Protein AF-A0A383DK89-F1 (afdb_monomer)

Organism: NCBI:txid408172

Mean predicted aligned error: 8.81 Å

pLDDT: mean 83.55, std 10.89, range [47.34, 92.56]

Radius of gyration: 19.08 Å; Cα contacts (8 Å, |Δi|>4): 39; chains: 1; bounding box: 23×20×63 Å

Sequence (75 aa):
LISLESWNHSMNGNKILVNTTQPEKDMAEIISQITSKGSTIENICIYRSSLEDVFMKLTGKSLQESKLMESSINV

Secondary structure (DSSP, 8-state):
----TTSEEEEETTEEEEE-S-HHHHHHHHHHHHHHTT------------HHHHHHHHHSS-HHHHHHHHHTT--

Structure (mmCIF, N/CA/C/O backbone):
data_AF-A0A383DK89-F1
#
_entry.id   AF-A0A383DK89-F1
#
loop_
_atom_site.group_PDB
_atom_site.id
_atom_site.type_symbol
_atom_site.label_atom_id
_atom_site.label_alt_id
_atom_site.label_comp_id
_atom_site.label_asym_id
_atom_site.label_entity_id
_atom_site.label_seq_id
_atom_site.pdbx_PDB_ins_code
_atom_site.Cartn_x
_atom_site.Cartn_y
_atom_site.Cartn_z
_atom_site.occupancy
_atom_site.B_iso_or_equiv
_atom_site.auth_seq_id
_atom_site.auth_comp_id
_atom_site.auth_asym_id
_atom_site.auth_atom_id
_atom_site.pdbx_PDB_model_num
ATOM 1 N N . LEU A 1 1 ? 3.599 5.027 19.836 1.00 52.66 1 LEU A N 1
ATOM 2 C CA . LEU A 1 1 ? 4.173 4.715 18.506 1.00 52.66 1 LEU A CA 1
ATOM 3 C C . LEU A 1 1 ? 3.459 3.490 17.958 1.00 52.66 1 LEU A C 1
ATOM 5 O O . LEU A 1 1 ? 3.387 2.481 18.650 1.00 52.66 1 LEU A O 1
ATOM 9 N N . ILE A 1 2 ? 2.853 3.598 16.778 1.00 61.75 2 ILE A N 1
ATOM 10 C CA . ILE A 1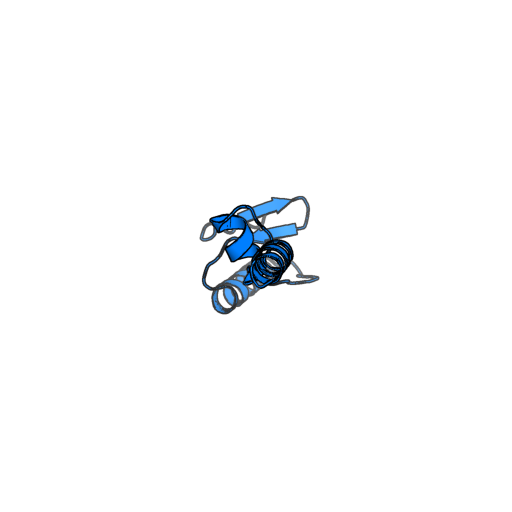 2 ? 2.163 2.476 16.135 1.00 61.75 2 ILE A CA 1
ATOM 11 C C . ILE A 1 2 ? 3.248 1.571 15.540 1.00 61.75 2 ILE A C 1
ATOM 13 O O . ILE A 1 2 ? 3.803 1.893 14.498 1.00 61.75 2 ILE A O 1
ATOM 17 N N . SER A 1 3 ? 3.586 0.478 16.228 1.00 63.16 3 SER A N 1
ATOM 18 C CA . SER A 1 3 ? 4.463 -0.564 15.674 1.00 63.16 3 SER A CA 1
ATOM 19 C C . SER A 1 3 ? 3.646 -1.479 14.752 1.00 63.16 3 SER A C 1
ATOM 21 O O . SER A 1 3 ? 2.634 -2.026 15.202 1.00 63.16 3 SER A O 1
ATOM 23 N N . LEU A 1 4 ? 4.046 -1.583 13.481 1.00 74.50 4 LEU A N 1
ATOM 24 C CA . LEU A 1 4 ? 3.494 -2.473 12.446 1.00 74.50 4 LEU A CA 1
ATOM 25 C C . LEU A 1 4 ? 4.524 -3.573 12.130 1.00 74.50 4 LEU A C 1
ATOM 27 O O . LEU A 1 4 ? 5.065 -3.639 11.029 1.00 74.50 4 LEU A O 1
ATOM 31 N N . GLU A 1 5 ? 4.852 -4.396 13.126 1.00 69.75 5 GLU A N 1
ATOM 32 C CA . GLU A 1 5 ? 6.002 -5.324 13.097 1.00 69.75 5 GLU A CA 1
ATOM 33 C C . GLU A 1 5 ? 5.925 -6.378 11.987 1.00 69.75 5 GLU A C 1
ATOM 35 O O . GLU A 1 5 ? 6.952 -6.869 11.526 1.00 69.75 5 GLU A O 1
ATOM 40 N N . SER A 1 6 ? 4.717 -6.694 11.517 1.00 80.50 6 SER A N 1
ATOM 41 C CA . SER A 1 6 ? 4.484 -7.672 10.452 1.00 80.50 6 SER A CA 1
ATOM 42 C C . SER A 1 6 ? 4.748 -7.132 9.045 1.00 80.50 6 SER A C 1
ATOM 44 O O . SER A 1 6 ? 4.805 -7.923 8.105 1.00 80.50 6 SER A O 1
ATOM 46 N N . TRP A 1 7 ? 4.929 -5.817 8.876 1.00 86.81 7 TRP A N 1
ATOM 47 C CA . TRP A 1 7 ? 5.099 -5.208 7.560 1.00 86.81 7 TRP A CA 1
ATOM 48 C C . TRP A 1 7 ? 6.372 -4.385 7.453 1.00 86.81 7 TRP A C 1
ATOM 50 O O . TRP A 1 7 ? 6.747 -3.627 8.351 1.00 86.81 7 TRP A O 1
ATOM 60 N N . ASN A 1 8 ? 6.994 -4.463 6.277 1.00 86.56 8 ASN A N 1
ATOM 61 C CA . ASN A 1 8 ? 8.020 -3.511 5.890 1.00 86.56 8 ASN A CA 1
ATOM 62 C C . ASN A 1 8 ? 7.352 -2.150 5.662 1.00 86.56 8 ASN A C 1
ATOM 64 O O . ASN A 1 8 ? 6.654 -1.944 4.664 1.00 86.56 8 ASN A O 1
ATOM 68 N N . HIS A 1 9 ? 7.546 -1.244 6.614 1.00 87.81 9 HIS A N 1
ATOM 69 C CA . HIS A 1 9 ? 6.953 0.078 6.595 1.00 87.81 9 HIS A CA 1
ATOM 70 C C . HIS A 1 9 ? 7.993 1.155 6.886 1.00 87.81 9 HIS A C 1
ATOM 72 O O . HIS A 1 9 ? 8.980 0.931 7.586 1.00 87.81 9 HIS A O 1
ATOM 78 N N . SER A 1 10 ? 7.742 2.350 6.367 1.00 88.31 10 SER A N 1
ATOM 79 C CA . SER A 1 10 ? 8.456 3.560 6.749 1.00 88.31 10 SER A CA 1
ATOM 80 C C . SER A 1 10 ? 7.472 4.570 7.323 1.00 88.31 10 SER A C 1
ATOM 82 O O . SER A 1 10 ? 6.325 4.680 6.884 1.00 88.31 10 SER A O 1
ATOM 84 N N . MET A 1 11 ? 7.911 5.293 8.349 1.00 86.56 11 MET A N 1
ATOM 85 C CA . MET A 1 11 ? 7.119 6.335 8.991 1.00 86.56 11 MET A CA 1
ATOM 86 C C . MET A 1 11 ? 7.742 7.688 8.666 1.00 86.56 11 MET A C 1
ATOM 88 O O . MET A 1 11 ? 8.940 7.890 8.855 1.00 86.56 11 MET A O 1
ATOM 92 N N . ASN A 1 12 ? 6.929 8.606 8.154 1.00 85.50 12 ASN A N 1
ATOM 93 C CA . ASN A 1 12 ? 7.349 9.957 7.811 1.00 85.50 12 ASN A CA 1
ATOM 94 C C . ASN A 1 12 ? 6.355 10.946 8.437 1.00 85.50 12 ASN A C 1
ATOM 96 O O . ASN A 1 12 ? 5.288 11.227 7.884 1.00 85.50 12 ASN A O 1
ATOM 100 N N . GLY A 1 13 ? 6.663 11.391 9.660 1.00 85.75 13 GLY A N 1
ATOM 101 C CA . GLY A 1 13 ? 5.739 12.157 10.499 1.00 85.75 13 GLY A CA 1
ATOM 102 C C . GLY A 1 13 ? 4.474 11.355 10.825 1.00 85.75 13 GLY A C 1
ATOM 103 O O . GLY A 1 13 ? 4.556 10.274 11.402 1.00 85.75 13 GLY A O 1
ATOM 104 N N . ASN A 1 14 ? 3.313 11.867 10.408 1.00 86.50 14 ASN A N 1
ATOM 105 C CA . ASN A 1 14 ? 2.007 11.221 10.614 1.00 86.50 14 ASN A CA 1
ATOM 106 C C . ASN A 1 14 ? 1.606 10.270 9.473 1.00 86.50 14 ASN A C 1
ATOM 108 O O . ASN A 1 14 ? 0.487 9.762 9.461 1.00 8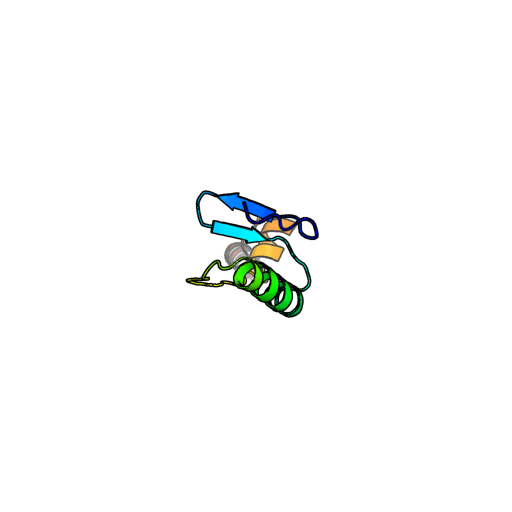6.50 14 ASN A O 1
ATOM 112 N N . LYS A 1 15 ? 2.485 10.046 8.489 1.00 89.06 15 LYS A N 1
ATOM 113 C CA . LYS A 1 15 ? 2.228 9.136 7.369 1.00 89.06 15 LYS A CA 1
ATOM 114 C C . LYS A 1 15 ? 2.985 7.835 7.561 1.00 89.06 15 LYS A C 1
ATOM 116 O O . LYS A 1 15 ? 4.163 7.837 7.917 1.00 89.06 15 LYS A O 1
ATOM 121 N N . ILE A 1 16 ? 2.306 6.735 7.268 1.00 89.50 16 ILE A N 1
ATOM 122 C CA . ILE A 1 16 ? 2.882 5.396 7.251 1.00 89.50 16 ILE A CA 1
ATOM 123 C C . ILE A 1 16 ? 2.819 4.903 5.809 1.00 89.50 16 ILE A C 1
ATOM 125 O O . ILE A 1 16 ? 1.742 4.856 5.218 1.00 89.50 16 ILE A O 1
ATOM 129 N N . LEU A 1 17 ? 3.971 4.555 5.245 1.00 90.94 17 LEU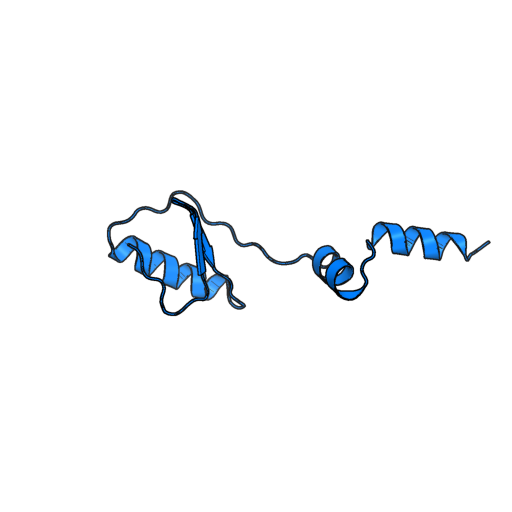 A N 1
ATOM 130 C CA . LEU A 1 17 ? 4.066 3.884 3.957 1.00 90.94 17 LEU A CA 1
ATOM 131 C C . LEU A 1 17 ? 4.328 2.404 4.214 1.00 90.94 17 LEU A C 1
ATOM 133 O O . LEU A 1 17 ? 5.294 2.069 4.893 1.00 90.94 17 LEU A O 1
ATOM 137 N N . VAL A 1 18 ? 3.488 1.531 3.666 1.00 90.81 18 VAL A N 1
ATOM 138 C CA . VAL A 1 18 ? 3.611 0.080 3.830 1.00 90.81 18 VAL A CA 1
ATOM 139 C C . VAL A 1 18 ? 3.860 -0.568 2.476 1.00 90.81 18 VAL A C 1
ATOM 141 O O . VAL A 1 18 ? 3.087 -0.373 1.541 1.00 90.81 18 VAL A O 1
ATOM 144 N N . ASN A 1 19 ? 4.931 -1.355 2.381 1.00 90.19 19 ASN A N 1
ATOM 145 C CA . ASN A 1 19 ? 5.220 -2.167 1.206 1.00 90.19 19 ASN A CA 1
ATOM 146 C C . ASN A 1 19 ? 4.544 -3.533 1.363 1.00 90.19 19 ASN A C 1
ATOM 148 O O . ASN A 1 19 ? 4.868 -4.285 2.282 1.00 90.19 19 ASN A O 1
ATOM 152 N N . THR A 1 20 ? 3.621 -3.864 0.461 1.00 90.38 20 THR A N 1
ATOM 153 C CA . THR A 1 20 ? 2.879 -5.131 0.484 1.00 90.38 20 THR A CA 1
ATOM 154 C C . THR A 1 20 ? 2.573 -5.637 -0.926 1.00 90.38 20 THR A C 1
ATOM 156 O O . THR A 1 20 ? 2.455 -4.860 -1.872 1.00 90.38 20 THR A O 1
ATOM 159 N N . THR A 1 21 ? 2.439 -6.957 -1.059 1.00 89.50 21 THR A N 1
ATOM 160 C CA . THR A 1 21 ? 1.940 -7.640 -2.260 1.00 89.50 21 THR A CA 1
ATOM 161 C C . THR A 1 21 ? 0.440 -7.953 -2.194 1.00 89.50 21 THR A C 1
ATOM 163 O O . THR A 1 21 ? -0.135 -8.341 -3.208 1.00 89.50 21 THR A O 1
ATOM 166 N N . GL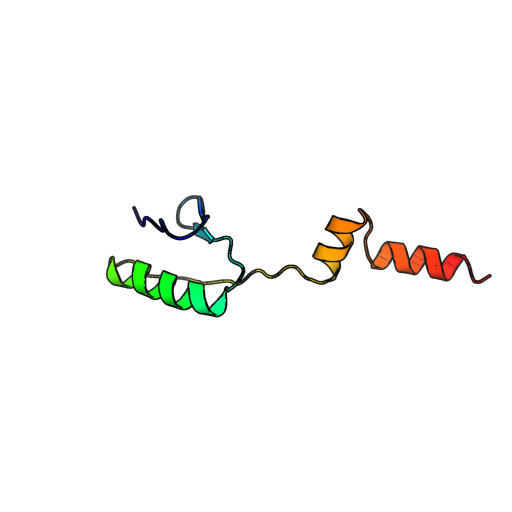N A 1 22 ? -0.203 -7.775 -1.033 1.00 90.75 22 GLN A N 1
ATOM 167 C CA . GLN A 1 22 ? -1.627 -8.047 -0.790 1.00 90.75 22 GLN A CA 1
ATOM 168 C C . GLN A 1 22 ? -2.324 -6.817 -0.179 1.00 90.75 22 GLN A C 1
ATOM 170 O O . GLN A 1 22 ? -2.803 -6.875 0.956 1.00 90.75 22 GLN A O 1
ATOM 175 N N . PRO A 1 23 ? -2.395 -5.689 -0.910 1.00 90.06 23 PRO A N 1
ATOM 176 C CA . PRO A 1 23 ? -2.832 -4.415 -0.349 1.00 90.06 23 PRO A CA 1
ATOM 177 C C . PRO A 1 23 ? -4.247 -4.443 0.238 1.00 90.06 23 PRO A C 1
ATOM 179 O O . PRO A 1 23 ? -4.473 -3.814 1.263 1.00 90.06 23 PRO A O 1
ATOM 182 N N . GLU A 1 24 ? -5.187 -5.192 -0.340 1.00 90.50 24 GLU A N 1
ATOM 183 C CA . GLU A 1 24 ? -6.568 -5.255 0.167 1.00 90.50 24 GLU A CA 1
ATOM 184 C C . GLU A 1 24 ? -6.655 -5.964 1.520 1.00 90.50 24 GLU A C 1
ATOM 186 O O . GLU A 1 24 ? -7.356 -5.509 2.424 1.00 90.50 24 GLU A O 1
ATOM 191 N N . LYS A 1 25 ? -5.940 -7.085 1.659 1.00 91.12 25 LYS A N 1
ATOM 192 C CA . LYS A 1 25 ? -5.940 -7.889 2.882 1.00 91.12 25 LYS A CA 1
ATOM 193 C C . LYS A 1 25 ? -5.199 -7.159 3.996 1.00 91.12 25 LYS A C 1
ATOM 195 O O . LYS A 1 25 ? -5.730 -6.995 5.092 1.00 91.12 25 LYS A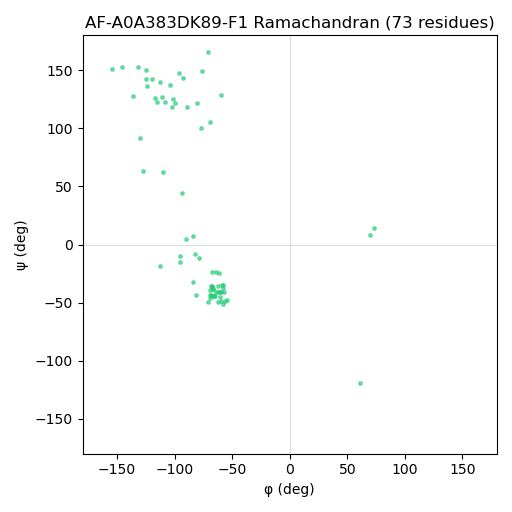 O 1
ATOM 200 N N . ASP A 1 26 ? -3.998 -6.689 3.683 1.00 91.00 26 ASP A N 1
ATOM 201 C CA . ASP A 1 26 ? -3.122 -6.054 4.657 1.00 91.00 26 ASP A CA 1
ATOM 202 C C . ASP A 1 26 ? -3.696 -4.717 5.122 1.00 91.00 26 ASP A C 1
ATOM 204 O O . ASP A 1 26 ? -3.615 -4.395 6.303 1.00 91.00 26 ASP A O 1
ATOM 208 N N . MET A 1 27 ? -4.355 -3.960 4.236 1.00 91.19 27 MET A N 1
ATOM 209 C CA . MET A 1 27 ? -5.048 -2.731 4.620 1.00 91.19 27 MET A CA 1
ATOM 210 C C . MET A 1 27 ? -6.076 -2.979 5.722 1.00 91.19 27 MET A C 1
ATOM 212 O O . MET A 1 27 ? -6.097 -2.235 6.700 1.00 91.19 27 MET A O 1
ATOM 216 N N . ALA A 1 28 ? -6.928 -3.997 5.579 1.00 91.19 28 ALA A N 1
ATOM 217 C CA . ALA A 1 28 ? -7.958 -4.285 6.573 1.00 91.19 28 ALA A CA 1
ATOM 218 C C . ALA A 1 28 ? -7.340 -4.571 7.953 1.00 91.19 28 ALA A C 1
ATOM 220 O O . ALA A 1 28 ? -7.816 -4.072 8.976 1.00 91.19 28 ALA A O 1
ATOM 221 N N . GLU A 1 29 ? -6.238 -5.319 7.974 1.00 91.19 29 GLU A N 1
ATOM 222 C CA . GLU A 1 29 ? -5.519 -5.651 9.200 1.00 91.19 29 GLU A CA 1
ATOM 223 C C . GLU A 1 29 ? -4.825 -4.425 9.813 1.00 91.19 29 GLU A C 1
ATOM 225 O O . GLU A 1 29 ? -4.944 -4.179 11.016 1.00 91.19 29 GLU A O 1
ATOM 230 N N . ILE A 1 30 ? -4.180 -3.598 8.984 1.00 90.00 30 ILE A N 1
ATOM 231 C CA . ILE A 1 30 ? -3.539 -2.344 9.399 1.00 90.00 30 ILE A CA 1
ATOM 232 C C . ILE A 1 30 ? -4.569 -1.385 10.003 1.00 90.00 30 ILE A C 1
ATOM 234 O O . ILE A 1 30 ? -4.325 -0.831 11.075 1.00 90.00 30 ILE A O 1
ATOM 238 N N . ILE A 1 31 ? -5.735 -1.219 9.368 1.00 89.81 31 ILE A N 1
ATOM 239 C CA . ILE A 1 31 ? -6.823 -0.385 9.897 1.00 89.81 31 ILE A CA 1
ATOM 240 C C . ILE A 1 31 ? -7.235 -0.884 11.280 1.00 89.81 31 ILE A C 1
ATOM 242 O O . ILE A 1 31 ? -7.240 -0.111 12.237 1.00 89.81 31 ILE A O 1
ATOM 246 N N . SER A 1 32 ? -7.507 -2.185 11.408 1.00 90.19 32 SER A N 1
ATOM 247 C CA . SER A 1 32 ? -7.898 -2.792 12.682 1.00 90.19 32 SER A CA 1
ATOM 248 C C . SER A 1 32 ? -6.848 -2.561 13.779 1.00 90.19 32 SER A C 1
ATOM 250 O O . SER A 1 32 ? -7.182 -2.227 14.921 1.00 90.19 32 SER A O 1
ATOM 252 N N . GLN A 1 33 ? -5.558 -2.672 13.452 1.00 88.81 33 GLN A N 1
ATOM 253 C CA . GLN A 1 33 ? -4.479 -2.419 14.409 1.00 88.81 33 GLN A CA 1
ATOM 254 C C . GLN A 1 33 ? -4.353 -0.942 14.806 1.00 88.81 33 GLN A C 1
ATOM 256 O O . GLN A 1 33 ? -4.097 -0.642 15.971 1.00 88.81 33 GLN A O 1
ATOM 261 N N . ILE A 1 34 ? -4.525 -0.008 13.871 1.00 87.25 34 ILE A N 1
ATOM 262 C CA . ILE A 1 34 ? -4.442 1.430 14.162 1.00 87.25 34 ILE A CA 1
ATOM 263 C C . ILE A 1 34 ? -5.639 1.868 15.014 1.00 87.25 34 ILE A C 1
ATOM 265 O O . ILE A 1 34 ? -5.461 2.536 16.036 1.00 87.25 34 ILE A O 1
ATOM 269 N N . THR A 1 35 ? -6.847 1.439 14.645 1.00 88.50 35 THR A N 1
ATOM 270 C CA . THR A 1 35 ? -8.077 1.784 15.367 1.00 88.50 35 THR A CA 1
ATOM 271 C C . THR A 1 35 ? -8.113 1.168 16.765 1.00 88.50 35 THR A C 1
ATOM 273 O O . THR A 1 35 ? -8.505 1.846 17.713 1.00 88.50 35 THR A O 1
ATOM 276 N N . SER A 1 36 ? -7.635 -0.070 16.948 1.00 88.88 36 SER A N 1
ATOM 277 C CA . SER A 1 36 ? -7.566 -0.698 18.283 1.00 88.88 36 SER A CA 1
ATOM 278 C C . SER A 1 36 ? -6.610 0.016 19.248 1.00 88.88 36 SER A C 1
ATOM 280 O O . SER A 1 36 ? -6.804 -0.039 20.459 1.00 88.88 36 SER A O 1
ATOM 282 N N . LYS A 1 37 ? -5.621 0.755 18.728 1.00 85.88 37 LYS A N 1
ATOM 283 C CA . LYS A 1 37 ? -4.712 1.609 19.512 1.00 85.88 37 LYS A CA 1
ATOM 284 C C . LYS A 1 37 ? -5.298 3.000 19.809 1.00 85.88 37 LYS A C 1
ATOM 286 O O . LYS A 1 37 ? -4.580 3.864 20.306 1.00 85.88 37 LYS A O 1
ATOM 291 N N . GLY A 1 38 ? -6.573 3.237 19.489 1.00 86.25 38 GLY A N 1
ATOM 292 C CA . GLY A 1 38 ? -7.263 4.511 19.719 1.00 86.25 38 GLY A CA 1
ATOM 293 C C . GLY A 1 38 ? -6.842 5.635 18.769 1.00 86.25 38 GLY A C 1
ATOM 294 O O . GLY A 1 38 ? -7.118 6.800 19.037 1.00 86.25 38 GLY A O 1
ATOM 295 N N . SER A 1 39 ? -6.152 5.304 17.674 1.00 86.75 39 SER A N 1
ATOM 296 C CA . SER A 1 39 ? -5.753 6.270 16.649 1.00 86.75 39 SER A CA 1
ATOM 297 C C . SER A 1 39 ? -6.802 6.342 15.540 1.00 86.75 39 SER A C 1
ATOM 299 O O . SER A 1 39 ? -7.395 5.330 15.161 1.00 86.75 39 SER A O 1
ATOM 301 N N . THR A 1 40 ? -7.023 7.537 15.001 1.00 88.25 40 THR A N 1
ATOM 302 C CA . THR A 1 40 ? -7.914 7.766 13.859 1.00 88.25 40 THR A CA 1
ATOM 303 C C . THR A 1 40 ? -7.122 7.791 12.557 1.00 88.25 40 THR A C 1
ATOM 305 O O . THR A 1 40 ? -5.963 8.205 12.522 1.00 88.25 40 THR A O 1
ATOM 308 N N . ILE A 1 41 ? -7.749 7.329 11.478 1.00 89.19 41 ILE A N 1
ATOM 309 C CA . ILE A 1 41 ? -7.168 7.350 10.136 1.00 89.19 41 ILE A CA 1
ATOM 310 C C . ILE A 1 41 ? -7.909 8.405 9.327 1.00 89.19 41 ILE A C 1
ATOM 312 O O . ILE A 1 41 ? -9.127 8.339 9.197 1.00 89.19 41 ILE A O 1
ATOM 316 N N . GLU A 1 42 ? -7.170 9.373 8.796 1.00 92.56 42 GLU A N 1
ATOM 317 C CA . GLU A 1 42 ? -7.735 10.435 7.960 1.00 92.56 42 GLU A CA 1
ATOM 318 C C . GLU A 1 42 ? -7.941 9.969 6.513 1.00 92.56 42 GLU A C 1
ATOM 320 O O . GLU A 1 42 ? -8.973 10.245 5.908 1.00 92.56 42 GLU A O 1
ATOM 325 N N . ASN A 1 43 ? -6.961 9.259 5.947 1.00 91.62 43 ASN A N 1
ATOM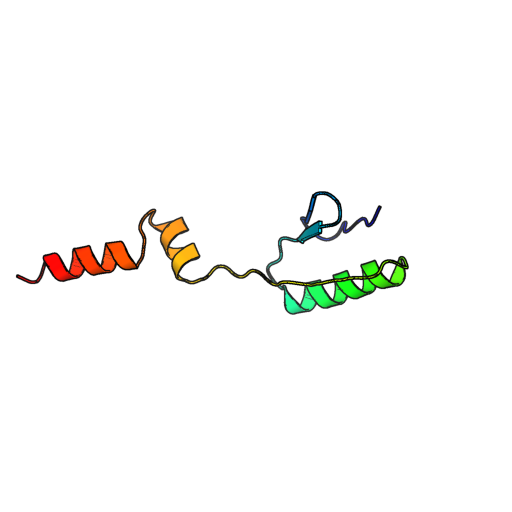 326 C CA . ASN A 1 43 ? -6.977 8.836 4.550 1.00 91.62 43 ASN A CA 1
ATOM 327 C C . ASN A 1 43 ? -6.115 7.580 4.343 1.00 91.62 43 ASN A C 1
ATOM 329 O O . ASN A 1 43 ? -5.130 7.371 5.055 1.00 91.62 43 ASN A O 1
ATOM 333 N N . ILE A 1 44 ? -6.477 6.764 3.352 1.00 90.50 44 ILE A N 1
ATOM 334 C CA . ILE A 1 44 ? -5.764 5.557 2.939 1.00 90.50 44 ILE A CA 1
ATOM 335 C C . ILE A 1 44 ? -5.692 5.527 1.413 1.00 90.50 44 ILE A C 1
ATOM 337 O O . ILE A 1 44 ? -6.713 5.599 0.733 1.00 90.50 44 ILE A O 1
ATOM 341 N N . CYS A 1 45 ? -4.484 5.346 0.883 1.00 91.06 45 CYS A N 1
ATOM 342 C CA . CYS A 1 45 ? -4.235 5.219 -0.550 1.00 91.06 45 CYS A CA 1
ATOM 343 C C . CYS A 1 45 ? -3.507 3.906 -0.844 1.00 91.06 45 CYS A C 1
ATOM 345 O O . CYS A 1 45 ? -2.537 3.570 -0.164 1.00 91.06 45 CYS A O 1
ATOM 347 N N . ILE A 1 46 ? -3.933 3.202 -1.895 1.00 90.38 46 ILE A N 1
ATOM 348 C CA . ILE A 1 46 ? -3.198 2.057 -2.442 1.00 90.38 46 ILE A CA 1
ATOM 349 C C . ILE A 1 46 ? -2.425 2.531 -3.664 1.00 90.38 46 ILE A C 1
ATOM 351 O O . ILE A 1 46 ? -3.019 2.995 -4.638 1.00 90.38 46 ILE A O 1
ATOM 355 N N . TYR A 1 47 ? -1.109 2.358 -3.633 1.00 88.31 47 TYR A N 1
ATOM 356 C CA . TYR A 1 47 ? -0.254 2.586 -4.788 1.00 88.31 47 TYR A CA 1
ATOM 357 C C . TYR A 1 47 ? 0.115 1.241 -5.396 1.00 88.31 47 TYR A C 1
ATOM 359 O O . TYR A 1 47 ? 0.739 0.401 -4.751 1.00 88.31 47 TYR A O 1
ATOM 367 N N . ARG A 1 48 ? -0.288 1.035 -6.648 1.00 87.62 48 ARG A N 1
ATOM 368 C CA . ARG A 1 48 ? 0.143 -0.102 -7.458 1.00 87.62 48 ARG A CA 1
ATOM 369 C C . ARG A 1 48 ? 0.993 0.440 -8.590 1.00 87.62 48 ARG A C 1
ATOM 371 O O . ARG A 1 48 ? 0.647 1.471 -9.162 1.00 87.62 48 ARG A O 1
ATOM 378 N N . SER A 1 49 ? 2.076 -0.255 -8.917 1.00 87.38 49 SER A N 1
ATOM 379 C CA . SER A 1 49 ? 2.826 0.058 -10.129 1.00 87.38 49 SER A CA 1
ATOM 380 C C . SER A 1 49 ? 1.908 -0.103 -11.335 1.00 87.38 49 SER A C 1
ATOM 382 O O . SER A 1 49 ? 1.246 -1.132 -11.489 1.00 87.38 49 SER A O 1
ATOM 384 N N . SER A 1 50 ? 1.863 0.917 -12.180 1.00 87.81 50 SER A N 1
ATOM 385 C CA . SER A 1 50 ? 1.260 0.809 -13.499 1.00 87.81 50 SER A CA 1
ATOM 386 C C . SER A 1 50 ? 2.137 -0.054 -14.411 1.00 87.81 50 SER A C 1
ATOM 388 O O . SER A 1 50 ? 3.305 -0.319 -14.118 1.00 87.81 50 SER A O 1
ATOM 390 N N . LEU A 1 51 ? 1.585 -0.486 -15.548 1.00 88.50 51 LEU A N 1
ATOM 391 C CA . LEU A 1 51 ? 2.379 -1.164 -16.574 1.00 88.50 51 LEU A CA 1
ATOM 392 C C . LEU A 1 51 ? 3.545 -0.285 -17.053 1.00 88.50 51 LEU A C 1
ATOM 394 O O . LEU A 1 51 ? 4.634 -0.806 -17.268 1.00 88.50 51 LEU A O 1
ATOM 398 N N . GLU A 1 52 ? 3.329 1.030 -17.165 1.00 88.75 52 GLU A N 1
ATOM 399 C CA . GLU A 1 52 ? 4.376 2.007 -17.488 1.00 88.75 52 GLU A CA 1
ATOM 400 C C . GLU A 1 52 ? 5.495 1.975 -16.447 1.00 88.75 52 GLU A C 1
ATOM 402 O O . GLU A 1 52 ? 6.658 1.852 -16.811 1.00 88.75 52 GLU A O 1
ATOM 407 N N . ASP A 1 53 ? 5.160 2.011 -15.154 1.00 89.12 53 ASP A N 1
ATOM 408 C CA . ASP A 1 53 ? 6.161 1.993 -14.080 1.00 89.12 53 ASP A CA 1
ATOM 409 C C . ASP A 1 53 ? 7.002 0.711 -14.121 1.00 89.12 53 ASP A C 1
ATOM 411 O O . ASP A 1 53 ? 8.221 0.739 -13.932 1.00 89.12 53 ASP A O 1
ATOM 415 N N . VAL A 1 54 ? 6.355 -0.427 -14.391 1.00 90.06 54 VAL A N 1
ATOM 416 C CA . VAL A 1 54 ? 7.036 -1.719 -14.544 1.00 90.06 54 VAL A CA 1
ATOM 417 C C . VAL A 1 54 ? 7.918 -1.720 -15.795 1.00 90.06 54 VAL A C 1
ATOM 419 O O . VAL A 1 54 ? 9.067 -2.156 -15.728 1.00 90.06 54 VAL A O 1
ATOM 422 N N . PHE A 1 55 ? 7.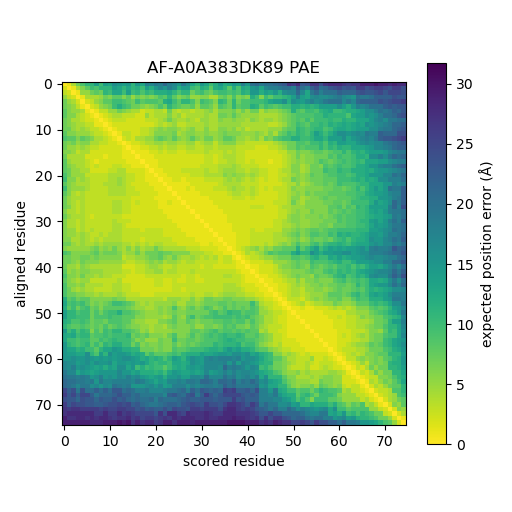417 -1.206 -16.917 1.00 89.38 55 PHE A N 1
ATOM 423 C CA . PHE A 1 55 ? 8.156 -1.116 -18.174 1.00 89.38 55 PHE A CA 1
ATOM 424 C C . PHE A 1 55 ? 9.392 -0.218 -18.045 1.00 89.38 55 PHE A C 1
ATOM 426 O O . PHE A 1 55 ? 10.498 -0.650 -18.371 1.00 89.38 55 PHE A O 1
ATOM 433 N N . MET A 1 56 ? 9.229 0.985 -17.491 1.00 91.19 56 MET A N 1
ATOM 434 C CA . MET A 1 56 ? 10.309 1.925 -17.180 1.00 91.19 56 MET A CA 1
ATOM 435 C C . MET A 1 56 ? 11.372 1.276 -16.297 1.00 91.19 56 MET A C 1
ATOM 437 O O . MET A 1 56 ? 12.562 1.360 -16.591 1.00 91.19 56 MET A O 1
ATOM 441 N N . LYS A 1 57 ? 10.958 0.588 -15.228 1.00 90.38 57 LYS A N 1
ATOM 442 C CA . LYS A 1 57 ? 11.882 -0.072 -14.299 1.00 90.38 57 LYS A CA 1
ATOM 443 C C . LYS A 1 57 ? 12.709 -1.173 -14.966 1.00 90.38 57 LYS A C 1
ATOM 445 O O . LYS A 1 57 ? 13.862 -1.366 -14.590 1.00 90.38 57 LYS A O 1
ATOM 450 N N . LEU A 1 58 ? 12.125 -1.911 -15.912 1.00 91.44 58 LEU A N 1
ATOM 451 C CA . LEU A 1 58 ? 12.796 -3.019 -16.598 1.00 91.44 58 LEU A CA 1
ATOM 452 C C . LEU A 1 58 ? 13.653 -2.566 -17.785 1.00 91.44 58 LEU A C 1
ATOM 454 O O . LEU A 1 58 ? 14.664 -3.200 -18.073 1.00 91.44 58 LEU A O 1
ATOM 458 N N . THR A 1 59 ? 13.254 -1.501 -18.483 1.00 90.38 59 THR A N 1
ATOM 459 C CA . THR A 1 59 ? 13.858 -1.110 -19.770 1.00 90.38 59 THR A CA 1
ATOM 460 C C . THR A 1 59 ? 14.641 0.200 -19.721 1.00 90.38 59 THR A C 1
ATOM 462 O O . THR A 1 59 ? 15.449 0.457 -20.613 1.00 90.38 59 THR A O 1
ATOM 465 N N . GLY A 1 60 ? 14.407 1.040 -18.709 1.00 90.88 60 GLY A N 1
ATOM 466 C CA . GLY A 1 60 ? 14.948 2.397 -18.626 1.00 90.88 60 GLY A CA 1
ATOM 467 C C . GLY A 1 60 ? 14.358 3.379 -19.645 1.00 90.88 60 GLY A C 1
ATOM 468 O O . GLY A 1 60 ? 14.878 4.484 -19.766 1.00 90.88 60 GLY A O 1
ATOM 469 N N . LYS A 1 61 ? 13.309 2.992 -20.385 1.00 88.44 61 LYS A N 1
A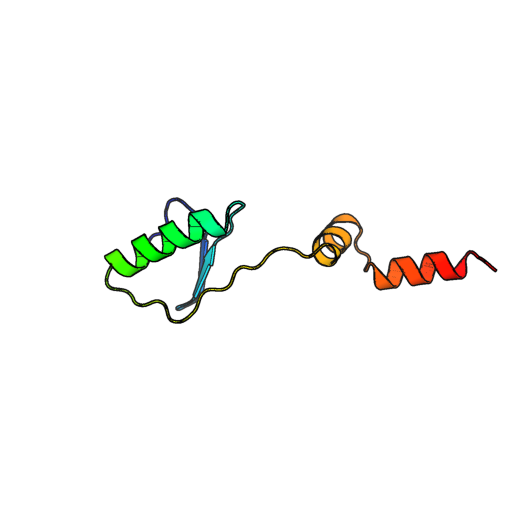TOM 470 C CA . LYS A 1 61 ? 12.652 3.796 -21.428 1.00 88.44 61 LYS A CA 1
ATOM 471 C C . LYS A 1 61 ? 11.164 3.921 -21.149 1.00 88.44 61 LYS A C 1
ATOM 473 O O . LYS A 1 61 ? 10.573 2.978 -20.622 1.00 88.44 61 LYS A O 1
ATOM 478 N N . SER A 1 62 ? 10.549 5.028 -21.563 1.00 87.38 62 SER A N 1
ATOM 479 C CA . SER A 1 62 ? 9.087 5.160 -21.482 1.00 87.38 62 SER A CA 1
ATOM 480 C C . SER A 1 62 ? 8.399 4.368 -22.590 1.00 87.38 62 SER A C 1
ATOM 482 O O . SER A 1 62 ? 8.935 4.246 -23.697 1.00 87.38 62 SER A O 1
ATOM 484 N N . LEU A 1 63 ? 7.184 3.860 -22.337 1.00 81.75 63 LEU A N 1
ATOM 485 C CA . LEU A 1 63 ? 6.377 3.240 -23.396 1.00 81.75 63 LEU A CA 1
ATOM 486 C C . LEU A 1 63 ? 6.123 4.236 -24.535 1.00 81.75 63 LEU A C 1
ATOM 488 O O . LEU A 1 63 ? 6.129 3.842 -25.701 1.00 81.75 63 LEU A O 1
ATOM 492 N N . GLN A 1 64 ? 5.963 5.528 -24.236 1.00 80.38 64 GLN A N 1
ATOM 493 C CA . GLN A 1 64 ? 5.757 6.563 -25.254 1.00 80.38 64 GLN A CA 1
ATOM 494 C C . GLN A 1 64 ? 6.984 6.729 -26.163 1.00 80.38 64 GLN A C 1
ATOM 496 O O . GLN A 1 64 ? 6.846 6.764 -27.386 1.00 80.38 64 GLN A O 1
ATOM 501 N N . GLU A 1 65 ? 8.184 6.756 -25.578 1.00 75.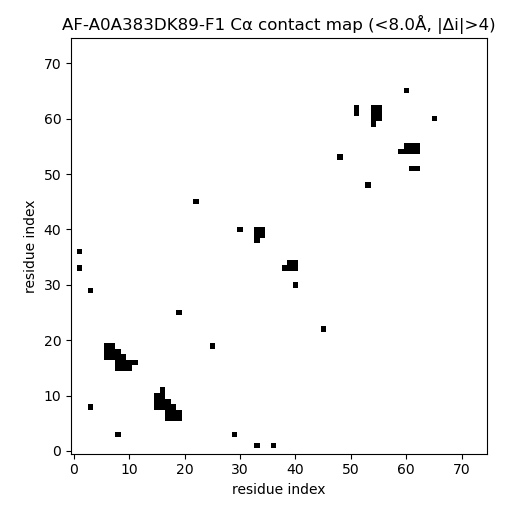12 65 GLU A N 1
ATOM 502 C CA . GLU A 1 65 ? 9.451 6.820 -26.319 1.00 75.12 65 GLU A CA 1
ATOM 503 C C . GLU A 1 65 ? 9.672 5.563 -27.167 1.00 75.12 65 GLU A C 1
ATOM 505 O O . GLU A 1 65 ? 10.094 5.656 -28.320 1.00 75.12 65 GLU A O 1
ATOM 510 N N . SER A 1 66 ? 9.337 4.386 -26.626 1.00 72.12 66 SER A N 1
ATOM 511 C CA . SER A 1 66 ? 9.459 3.121 -27.358 1.00 72.12 66 SER A CA 1
ATOM 512 C C . SER A 1 66 ? 8.563 3.085 -28.601 1.00 72.12 66 SER A C 1
ATOM 514 O O . SER A 1 66 ? 9.011 2.698 -29.679 1.00 72.12 66 SER A O 1
ATOM 516 N N . LYS A 1 67 ? 7.332 3.600 -28.490 1.00 74.31 67 LYS A N 1
ATOM 517 C CA . LYS A 1 67 ? 6.360 3.632 -29.587 1.00 74.31 67 LYS A CA 1
ATOM 518 C C . LYS A 1 67 ? 6.777 4.588 -30.710 1.00 74.31 67 LYS A C 1
ATOM 520 O O . LYS A 1 67 ? 6.558 4.283 -31.879 1.00 74.31 67 LYS A O 1
ATOM 525 N N . LEU A 1 68 ? 7.405 5.715 -30.361 1.00 68.69 68 LEU A N 1
ATOM 526 C CA . LEU A 1 68 ? 7.964 6.677 -31.321 1.00 68.69 68 LEU A CA 1
ATOM 527 C C . LEU A 1 68 ? 9.166 6.101 -32.091 1.00 68.69 68 LEU A C 1
ATOM 529 O O . LEU A 1 68 ? 9.323 6.368 -33.287 1.00 68.69 68 LEU A O 1
ATOM 533 N N . MET A 1 69 ? 10.000 5.288 -31.432 1.00 65.94 69 MET A N 1
ATOM 534 C CA . MET A 1 69 ? 11.103 4.576 -32.089 1.00 65.94 69 MET A CA 1
ATOM 535 C C . MET A 1 69 ? 10.595 3.542 -33.100 1.00 65.94 69 MET A C 1
ATOM 537 O O . MET A 1 69 ? 11.098 3.504 -34.219 1.00 65.94 69 MET A O 1
ATOM 541 N N . GLU A 1 70 ? 9.578 2.749 -32.753 1.00 66.12 70 GLU A N 1
ATOM 542 C CA . GLU A 1 70 ? 9.017 1.734 -33.659 1.00 66.12 70 GLU A CA 1
ATOM 543 C C . GLU A 1 70 ? 8.324 2.348 -34.883 1.00 66.12 70 GLU A C 1
ATOM 545 O O . GLU A 1 70 ? 8.485 1.852 -35.998 1.00 66.12 70 GLU A O 1
ATOM 550 N N . SER A 1 71 ? 7.609 3.469 -34.720 1.00 63.91 71 SER A N 1
ATOM 551 C CA . SER A 1 71 ? 6.972 4.153 -35.855 1.00 63.91 71 SER A CA 1
ATOM 552 C C . SER A 1 71 ? 7.970 4.767 -36.839 1.00 63.91 71 SER A C 1
ATOM 554 O O . SER A 1 71 ? 7.635 4.958 -38.003 1.00 63.91 71 SER A O 1
ATOM 556 N N . SER A 1 72 ? 9.190 5.068 -36.385 1.00 60.12 72 SER A N 1
ATOM 557 C CA . SER A 1 72 ? 10.235 5.695 -37.208 1.00 60.12 72 SER A CA 1
ATOM 558 C C . SER A 1 72 ? 11.010 4.695 -38.076 1.00 60.12 72 SER A C 1
ATOM 560 O O . SER A 1 72 ? 11.803 5.111 -38.914 1.00 60.12 72 SER A O 1
ATOM 562 N N . ILE A 1 73 ? 10.796 3.389 -37.880 1.00 60.44 73 ILE A N 1
ATOM 563 C CA . ILE A 1 73 ? 11.465 2.312 -38.630 1.00 60.44 73 ILE A CA 1
ATOM 564 C C . ILE A 1 73 ? 10.610 1.839 -39.827 1.00 60.44 73 ILE A C 1
ATOM 566 O O . ILE A 1 73 ? 11.132 1.210 -40.739 1.00 60.44 73 ILE A O 1
ATOM 570 N N . ASN A 1 74 ? 9.319 2.194 -39.879 1.00 53.34 74 ASN A N 1
ATOM 571 C CA . ASN A 1 74 ? 8.397 1.833 -40.967 1.00 53.34 74 ASN A CA 1
ATOM 572 C C . ASN A 1 74 ? 8.299 2.903 -42.081 1.00 53.34 74 ASN A C 1
ATOM 574 O O . ASN A 1 74 ? 7.194 3.221 -42.525 1.00 53.34 74 ASN A O 1
ATOM 578 N N . VAL A 1 75 ? 9.433 3.457 -42.530 1.00 47.34 75 VAL A N 1
ATOM 579 C CA . VAL A 1 75 ? 9.515 4.331 -43.723 1.00 47.34 75 VAL A CA 1
ATOM 580 C C . VAL A 1 75 ? 10.403 3.693 -44.779 1.00 47.34 75 VAL A C 1
ATOM 582 O O . VAL A 1 75 ? 11.524 3.274 -44.417 1.00 47.34 75 VAL A O 1
#

Foldseek 3Di:
DQDPPVFDWDDDPPDIDTDDPCCVVVVVVSCVSCVVVVHDDPDDDDDDQDPQNVCCVVPVDGPVRVVVVVVVVPD

Solvent-accessible surface area (backbone atoms only — not comparable to full-atom values): 5042 Å² total; per-residue (Å²): 132,92,81,59,88,93,47,63,62,49,75,60,89,95,43,76,49,72,66,73,95,52,61,75,64,51,47,56,54,52,50,52,56,42,47,75,72,75,46,87,82,92,79,88,84,88,88,73,82,48,72,59,56,52,45,29,73,75,68,77,45,51,68,69,58,52,52,56,56,58,64,69,67,78,117